Protein AF-A0A091PKL1-F1 (afdb_monomer_lite)

pLDDT: mean 95.41, std 4.35, range [80.56, 98.44]

Organism: Apaloderma vittatum (NCBI:txid57397)

Radius of gyration: 15.91 Å; chains: 1; bounding box: 40×26×43 Å

Secondary structure (DSSP, 8-state):
--SPPGGG--TT-SS---S---SBTTBSS--HHHHHHHHHHHHHHHHHHHHH-----TT-HHHHHHHHHHHTSHHHHTTSPPHHHHHHHHTT-

Structure (mmCIF, N/CA/C/O backbone):
data_AF-A0A091PKL1-F1
#
_entry.id   AF-A0A091PKL1-F1
#
loop_
_atom_site.group_PDB
_atom_site.id
_atom_site.type_symbol
_atom_site.label_atom_id
_atom_site.label_alt_id
_atom_site.label_comp_id
_atom_site.label_asym_id
_atom_site.label_entity_id
_atom_site.label_seq_id
_atom_site.pdbx_PDB_ins_code
_atom_site.Cartn_x
_atom_site.Cartn_y
_atom_site.Cartn_z
_atom_site.occupancy
_atom_site.B_iso_or_equiv
_atom_site.auth_seq_id
_atom_site.auth_comp_id
_atom_site.auth_asym_id
_atom_site.auth_atom_id
_atom_site.pdbx_PDB_model_num
ATOM 1 N N . LEU A 1 1 ? -4.629 -6.039 8.905 1.00 90.25 1 LEU A N 1
ATOM 2 C CA . LEU A 1 1 ? -5.157 -4.705 8.526 1.00 90.25 1 LEU A CA 1
ATOM 3 C C . LEU A 1 1 ? -6.671 -4.584 8.677 1.00 90.25 1 LEU A C 1
ATOM 5 O O . LEU A 1 1 ? -7.145 -3.474 8.848 1.00 90.25 1 LEU A O 1
ATOM 9 N N . ASN A 1 2 ? -7.443 -5.677 8.637 1.00 95.12 2 ASN A N 1
ATOM 10 C CA . ASN A 1 2 ? -8.881 -5.602 8.928 1.00 95.12 2 ASN A CA 1
ATOM 11 C C . ASN A 1 2 ? -9.202 -5.667 10.423 1.00 95.12 2 ASN A C 1
ATOM 13 O O . ASN A 1 2 ? -10.188 -5.079 10.834 1.00 95.12 2 ASN A O 1
ATOM 17 N N . THR A 1 3 ? -8.363 -6.302 11.242 1.00 94.38 3 THR A N 1
ATOM 18 C CA . THR A 1 3 ? -8.524 -6.296 12.702 1.00 94.38 3 THR A CA 1
ATOM 19 C C . THR A 1 3 ? -8.369 -4.874 13.260 1.00 94.38 3 THR A C 1
ATOM 21 O O . THR A 1 3 ? -7.334 -4.258 12.970 1.00 94.38 3 THR A O 1
ATOM 24 N N . PRO A 1 4 ? -9.354 -4.359 14.018 1.00 94.31 4 PRO A N 1
ATOM 25 C CA . PRO A 1 4 ? -9.278 -3.060 14.693 1.00 94.31 4 PRO A CA 1
ATOM 26 C C . PRO A 1 4 ? -8.100 -2.974 15.662 1.00 94.31 4 PRO A C 1
ATOM 28 O O . PRO A 1 4 ? -7.684 -3.988 16.228 1.00 94.31 4 PRO A O 1
ATOM 31 N N . LEU A 1 5 ? -7.551 -1.773 15.828 1.00 93.12 5 LEU A N 1
ATOM 32 C CA . LEU A 1 5 ? -6.620 -1.475 16.914 1.00 93.12 5 LEU A CA 1
ATOM 33 C C . LEU A 1 5 ? -7.382 -1.270 18.236 1.00 93.12 5 LEU A C 1
ATOM 35 O O . LEU A 1 5 ? -8.569 -0.944 18.195 1.00 93.12 5 LEU A O 1
ATOM 39 N N . PRO A 1 6 ? -6.733 -1.435 19.405 1.00 91.25 6 PRO A N 1
ATOM 40 C CA . PRO A 1 6 ? -7.371 -1.192 20.699 1.00 91.25 6 PRO A CA 1
ATOM 41 C C . PRO A 1 6 ? -7.983 0.207 20.825 1.00 91.25 6 PRO A C 1
ATOM 43 O O . PRO A 1 6 ? -9.039 0.352 21.425 1.00 91.25 6 PRO A O 1
ATOM 46 N N . GLU A 1 7 ? -7.359 1.220 20.222 1.00 89.25 7 GLU A N 1
ATOM 47 C CA . GLU A 1 7 ? -7.833 2.608 20.241 1.00 89.25 7 GLU A CA 1
ATOM 48 C C . GLU A 1 7 ? -9.105 2.810 19.404 1.00 89.25 7 GLU A C 1
ATOM 50 O O . GLU A 1 7 ? -9.827 3.782 19.603 1.00 89.25 7 GLU A O 1
ATOM 55 N N . GLU A 1 8 ? -9.386 1.900 18.465 1.00 88.62 8 GLU A N 1
ATOM 56 C CA . GLU A 1 8 ? -10.618 1.905 17.674 1.00 88.62 8 GLU A CA 1
ATOM 57 C C . GLU A 1 8 ? -11.783 1.231 18.417 1.00 88.62 8 GLU A C 1
ATOM 59 O O . GLU A 1 8 ? -12.897 1.277 17.911 1.00 88.62 8 GLU A O 1
ATOM 64 N N . ILE A 1 9 ? -11.561 0.584 19.567 1.00 90.88 9 ILE A N 1
ATOM 65 C CA . ILE A 1 9 ? -12.585 -0.187 20.285 1.00 90.88 9 ILE A CA 1
ATOM 66 C C . ILE A 1 9 ? -13.019 0.582 21.536 1.00 90.88 9 ILE A C 1
ATOM 68 O O . ILE A 1 9 ? -12.239 0.765 22.468 1.00 90.88 9 ILE A O 1
ATOM 72 N N . ASP A 1 10 ? -14.288 0.978 21.575 1.00 87.06 10 ASP A N 1
ATOM 73 C CA . ASP A 1 10 ? -14.921 1.573 22.753 1.00 87.06 10 ASP A CA 1
ATOM 74 C C . ASP A 1 10 ? -15.705 0.496 23.521 1.00 87.06 10 ASP A C 1
ATOM 76 O O . ASP A 1 10 ? -16.642 -0.094 22.984 1.00 87.06 10 ASP A O 1
ATOM 80 N N . GLN A 1 11 ? -15.309 0.228 24.772 1.00 82.50 11 GLN A N 1
ATOM 81 C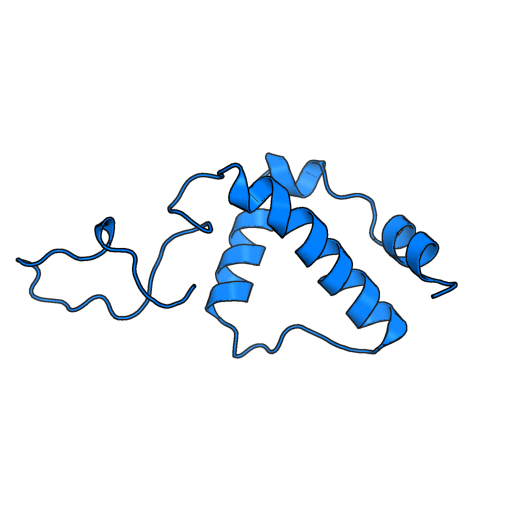 CA . GLN A 1 11 ? -15.941 -0.788 25.628 1.00 82.50 11 GLN A CA 1
ATOM 82 C C . GLN A 1 11 ? -17.377 -0.430 26.029 1.00 82.50 11 GLN A C 1
ATOM 84 O O . GLN A 1 11 ? -18.143 -1.329 26.372 1.00 82.50 11 GLN A O 1
ATOM 89 N N . ASP A 1 12 ? -17.737 0.854 25.970 1.00 85.94 12 ASP A N 1
ATOM 90 C CA . ASP A 1 12 ? -19.066 1.347 26.329 1.00 85.94 12 ASP A CA 1
ATOM 91 C C . ASP A 1 12 ? -19.971 1.542 25.092 1.00 85.94 12 ASP A C 1
ATOM 93 O O . ASP A 1 12 ? -21.148 1.897 25.222 1.00 85.94 12 ASP A O 1
ATOM 97 N N . SER A 1 13 ? -19.452 1.289 23.882 1.00 85.62 13 SER A N 1
ATOM 98 C CA . SER A 1 13 ? -20.212 1.369 22.631 1.00 85.62 13 SER A CA 1
ATOM 99 C C . SER A 1 13 ? -21.198 0.207 22.492 1.00 85.62 13 SER A C 1
ATOM 101 O O . SER A 1 13 ? -20.893 -0.949 22.773 1.00 85.62 13 SER A O 1
ATOM 103 N N . VAL A 1 14 ? -22.394 0.510 21.980 1.00 80.56 14 VAL A N 1
ATOM 104 C CA . VAL A 1 14 ? -23.406 -0.499 21.618 1.00 80.56 14 VAL A CA 1
ATOM 105 C C . VAL A 1 14 ? -23.065 -1.255 20.328 1.00 80.56 14 VAL A C 1
ATOM 107 O O . VAL A 1 14 ? -23.663 -2.294 20.054 1.00 80.56 14 VAL A O 1
ATOM 110 N N . GLU A 1 15 ? -22.135 -0.732 19.525 1.00 81.69 15 GLU A N 1
ATOM 111 C CA . GLU A 1 15 ? -21.682 -1.339 18.274 1.00 81.69 15 GLU A CA 1
ATOM 112 C C . GLU A 1 15 ? -20.283 -1.941 18.426 1.00 81.69 15 GLU A C 1
ATOM 114 O O . GLU A 1 15 ? -19.320 -1.225 18.716 1.00 81.69 15 GLU A O 1
ATOM 119 N N . ASP A 1 16 ? -20.168 -3.241 18.137 1.00 82.62 16 ASP A N 1
ATOM 120 C CA . ASP A 1 16 ? -18.886 -3.930 18.002 1.00 82.62 16 ASP A CA 1
ATOM 121 C C . ASP A 1 16 ? -18.210 -3.551 16.678 1.00 82.62 16 ASP A C 1
ATOM 123 O O . ASP A 1 16 ? -18.663 -3.898 15.579 1.00 82.62 16 ASP A O 1
ATOM 127 N N . ILE A 1 17 ? -17.065 -2.879 16.771 1.00 85.56 17 ILE A N 1
ATOM 128 C CA . ILE A 1 17 ? -16.216 -2.612 15.611 1.00 85.56 17 ILE A CA 1
ATOM 129 C C . ILE A 1 17 ? -15.484 -3.908 15.258 1.00 85.56 17 ILE A C 1
ATOM 131 O O . ILE A 1 17 ? -14.592 -4.360 15.965 1.00 85.56 17 ILE A O 1
ATOM 135 N N . THR A 1 18 ? -15.872 -4.521 14.139 1.00 89.00 18 THR A N 1
ATOM 136 C CA . THR A 1 18 ? -15.291 -5.788 13.651 1.00 89.00 18 THR A CA 1
ATOM 137 C C . THR A 1 18 ? -14.268 -5.587 12.535 1.00 89.00 18 THR A C 1
ATOM 139 O O . THR A 1 18 ? -13.442 -6.465 12.276 1.00 89.00 18 THR A O 1
ATOM 142 N N . VAL A 1 19 ? -14.297 -4.421 11.882 1.00 93.81 19 VAL A N 1
ATOM 143 C CA . VAL A 1 19 ? -13.387 -4.048 10.798 1.00 93.81 19 VAL A CA 1
ATOM 144 C C . VAL A 1 19 ? -12.793 -2.673 11.081 1.00 93.81 19 VAL A C 1
ATOM 146 O O . VAL A 1 19 ? -13.513 -1.688 11.219 1.00 93.81 19 VAL A O 1
ATOM 149 N N . SER A 1 20 ? -11.465 -2.623 11.129 1.00 95.94 20 SER A N 1
ATOM 150 C CA . SER A 1 20 ? -10.674 -1.405 11.285 1.00 95.94 20 SER A CA 1
ATOM 151 C C . SER A 1 20 ? -10.963 -0.406 10.170 1.00 95.94 20 SER A C 1
ATOM 153 O O . SER A 1 20 ? -11.066 -0.780 8.996 1.00 95.94 20 SER A O 1
ATOM 155 N N . LYS A 1 21 ? -11.025 0.872 10.534 1.00 95.00 21 LYS A N 1
ATOM 156 C CA . LYS A 1 21 ? -11.167 1.998 9.604 1.00 95.00 21 LYS A CA 1
ATOM 157 C C . LYS A 1 21 ? -9.876 2.802 9.467 1.00 95.00 21 LYS A C 1
ATOM 159 O O . LYS A 1 21 ? -9.827 3.669 8.596 1.00 95.00 21 LYS A O 1
ATOM 164 N N . ARG A 1 22 ? -8.839 2.475 10.250 1.00 97.12 22 ARG A N 1
ATOM 165 C CA . ARG A 1 22 ? -7.541 3.155 10.195 1.00 97.12 22 ARG A CA 1
ATOM 166 C C . ARG A 1 22 ? -6.982 3.258 8.780 1.00 97.12 22 ARG A C 1
ATOM 168 O O . ARG A 1 22 ? -7.129 2.328 7.964 1.00 97.12 22 ARG A O 1
ATOM 175 N N . LYS A 1 23 ? -6.314 4.380 8.512 1.00 97.81 23 LYS A N 1
ATOM 176 C CA . LYS A 1 23 ? -5.752 4.671 7.189 1.00 97.81 23 LYS A CA 1
ATOM 177 C C . LYS A 1 23 ? -4.445 3.939 6.903 1.00 97.81 23 LYS A C 1
ATOM 179 O O . LYS A 1 23 ? -4.284 3.428 5.794 1.00 97.81 23 LYS A O 1
ATOM 184 N N . PHE A 1 24 ? -3.558 3.875 7.891 1.00 98.19 24 PHE A N 1
ATOM 185 C CA . PHE A 1 24 ? -2.185 3.379 7.790 1.00 98.19 24 PHE A CA 1
ATOM 186 C C . PHE A 1 24 ? -1.915 2.231 8.773 1.00 98.19 24 PHE A C 1
ATOM 188 O O . PHE A 1 24 ? -2.842 1.704 9.391 1.00 98.19 24 PHE A O 1
ATOM 195 N N . LEU A 1 25 ? -0.666 1.765 8.884 1.00 97.44 25 LEU A N 1
ATOM 196 C CA . LEU A 1 25 ? -0.367 0.567 9.677 1.00 97.44 25 LEU A CA 1
ATOM 197 C C . LEU A 1 25 ? -0.765 0.712 11.149 1.00 97.44 25 LEU A C 1
ATOM 199 O O . LEU A 1 25 ? -1.395 -0.208 11.685 1.00 97.44 25 LEU A O 1
ATOM 203 N N . ASP A 1 26 ? -0.447 1.864 11.739 1.00 96.06 26 ASP A N 1
ATOM 204 C CA . ASP A 1 26 ? -0.528 2.132 13.182 1.00 96.06 26 ASP A CA 1
ATOM 205 C C . ASP A 1 26 ? -1.556 3.219 13.548 1.00 96.06 26 ASP A C 1
ATOM 207 O O . ASP A 1 26 ? -1.526 3.795 14.628 1.00 96.06 26 ASP A O 1
ATOM 211 N N . GLY A 1 27 ? -2.467 3.546 12.627 1.00 96.31 27 GLY A N 1
ATOM 212 C CA . GLY A 1 27 ? -3.500 4.557 12.851 1.00 96.31 27 GLY A CA 1
ATOM 213 C C . GLY A 1 27 ? -3.773 5.397 11.611 1.00 96.31 27 GLY A C 1
ATOM 214 O O . GLY A 1 27 ? -3.642 4.925 10.483 1.00 96.31 27 GLY A O 1
ATOM 215 N N . ASP A 1 28 ? -4.161 6.653 11.821 1.00 96.94 28 ASP A N 1
ATOM 216 C CA . ASP A 1 28 ? -4.572 7.563 10.742 1.00 96.94 28 ASP A CA 1
ATOM 217 C C . ASP A 1 28 ? -3.461 8.464 10.198 1.00 96.94 28 ASP A C 1
ATOM 219 O O . ASP A 1 28 ? -3.693 9.222 9.256 1.00 96.94 28 ASP A O 1
ATOM 223 N N . HIS A 1 29 ? -2.255 8.357 10.755 1.00 96.56 29 HIS A N 1
ATOM 224 C CA . HIS A 1 29 ? -1.082 9.127 10.348 1.00 96.56 29 HIS A CA 1
ATOM 225 C C . HIS A 1 29 ? 0.031 8.185 9.886 1.00 96.56 29 HIS A C 1
ATOM 227 O O . HIS A 1 29 ? 0.156 7.073 10.400 1.00 96.56 29 HIS A O 1
ATOM 233 N N . LEU A 1 30 ? 0.835 8.633 8.919 1.00 97.31 30 LEU A N 1
ATOM 234 C CA . LEU A 1 30 ? 2.008 7.889 8.469 1.00 97.31 30 LEU A CA 1
ATOM 235 C C . LEU A 1 30 ? 3.035 7.764 9.598 1.00 97.31 30 LEU A C 1
ATOM 237 O O . LEU A 1 30 ? 3.320 8.718 10.323 1.00 97.31 30 LEU A O 1
ATOM 241 N N . THR A 1 31 ? 3.635 6.584 9.693 1.00 97.38 31 THR A N 1
ATOM 242 C CA . THR A 1 31 ? 4.695 6.252 10.644 1.00 97.38 31 THR A CA 1
ATOM 243 C C . THR A 1 31 ? 5.936 5.722 9.924 1.00 97.38 31 THR A C 1
ATOM 245 O O . THR A 1 31 ? 5.930 5.445 8.723 1.00 97.38 31 THR A O 1
ATOM 248 N N . LEU A 1 32 ? 7.023 5.506 10.670 1.00 97.94 32 LEU A N 1
ATOM 249 C CA . LEU A 1 32 ? 8.240 4.886 10.130 1.00 97.94 32 LEU A CA 1
ATOM 250 C C . LEU A 1 32 ? 7.994 3.483 9.553 1.00 97.94 32 LEU A C 1
ATOM 252 O O . LEU A 1 32 ? 8.699 3.070 8.629 1.00 97.94 32 LEU A O 1
ATOM 256 N N . ALA A 1 33 ? 7.005 2.751 10.075 1.00 97.88 33 ALA A N 1
ATOM 257 C CA . ALA A 1 33 ? 6.635 1.447 9.539 1.00 97.88 33 ALA A CA 1
ATOM 258 C C . ALA A 1 33 ? 6.071 1.575 8.115 1.00 97.88 33 ALA A C 1
ATOM 260 O O . ALA A 1 33 ? 6.421 0.779 7.240 1.00 97.88 33 ALA A O 1
ATOM 261 N N . ASP A 1 34 ? 5.271 2.613 7.862 1.00 98.38 34 ASP A N 1
ATOM 262 C CA . ASP A 1 34 ? 4.702 2.894 6.544 1.00 98.38 34 ASP A CA 1
ATOM 263 C C . ASP A 1 34 ? 5.791 3.282 5.544 1.00 98.38 34 ASP A C 1
ATOM 265 O O . ASP A 1 34 ? 5.856 2.716 4.454 1.00 98.38 34 ASP A O 1
ATOM 269 N N . CYS A 1 35 ? 6.719 4.154 5.949 1.00 97.44 35 CYS A N 1
ATOM 270 C CA . CYS A 1 35 ? 7.862 4.551 5.122 1.00 97.44 35 CYS A CA 1
ATOM 271 C C . CYS A 1 35 ? 8.746 3.360 4.710 1.00 97.44 35 CYS A C 1
ATOM 273 O O . CYS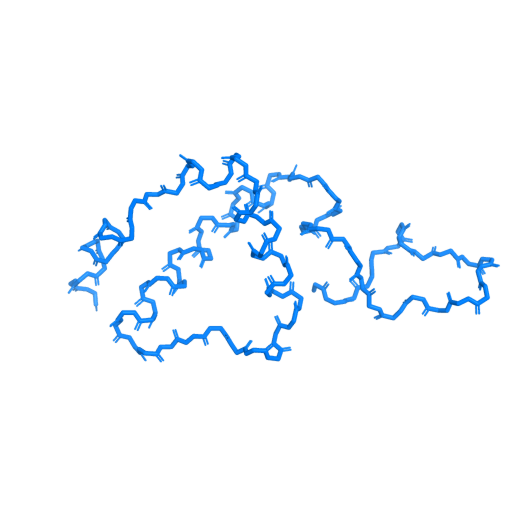 A 1 35 ? 9.403 3.402 3.673 1.00 97.44 35 CYS A O 1
ATOM 275 N N . ASN A 1 36 ? 8.779 2.292 5.511 1.00 97.88 36 ASN A N 1
ATOM 276 C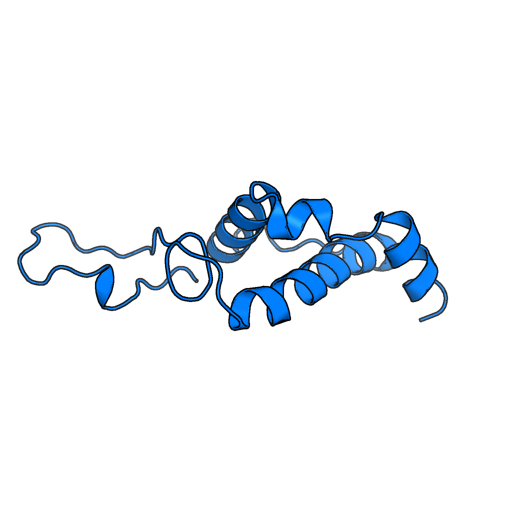 CA . ASN A 1 36 ? 9.512 1.070 5.187 1.00 97.88 36 ASN A CA 1
ATOM 277 C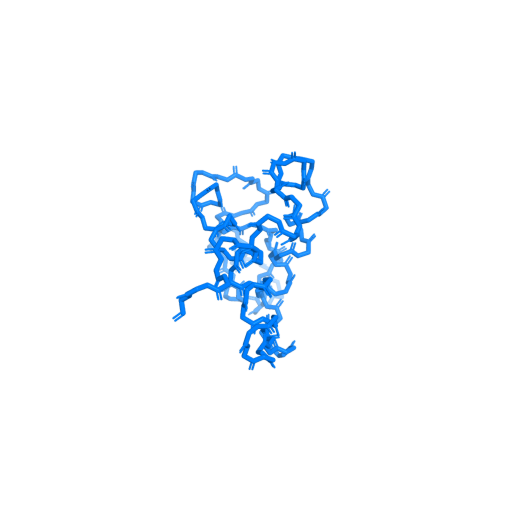 C . ASN A 1 36 ? 8.717 0.151 4.245 1.00 97.88 36 ASN A C 1
ATOM 279 O O . ASN A 1 36 ? 9.281 -0.417 3.305 1.00 97.88 36 ASN A O 1
ATOM 283 N N . LEU A 1 37 ? 7.419 -0.023 4.512 1.00 98.19 37 LEU A N 1
ATOM 284 C CA . LEU A 1 37 ? 6.589 -1.003 3.817 1.00 98.19 37 LEU A CA 1
ATOM 285 C C . LEU A 1 37 ? 6.072 -0.500 2.466 1.00 98.19 37 LEU A C 1
ATOM 287 O O . LEU A 1 37 ? 6.105 -1.256 1.494 1.00 98.19 37 LEU A O 1
ATOM 291 N N . LEU A 1 38 ? 5.606 0.748 2.387 1.00 98.38 38 LEU A N 1
ATOM 292 C CA . LEU A 1 38 ? 4.940 1.285 1.199 1.00 98.38 38 LEU A CA 1
ATOM 293 C C . LEU A 1 38 ? 5.816 1.245 -0.065 1.00 98.38 38 LEU A C 1
ATOM 295 O O . LEU A 1 38 ? 5.324 0.750 -1.083 1.00 98.38 38 LEU A O 1
ATOM 299 N N . PRO A 1 39 ? 7.110 1.636 -0.038 1.00 98.25 39 PRO A N 1
ATOM 300 C CA . PRO A 1 39 ? 7.958 1.541 -1.228 1.00 98.25 39 PRO A CA 1
ATOM 301 C C . PRO A 1 39 ? 8.126 0.098 -1.721 1.00 98.25 39 PRO A C 1
ATOM 303 O O . PRO A 1 39 ? 8.075 -0.169 -2.920 1.00 98.25 39 PRO A O 1
ATOM 306 N N . LYS A 1 40 ? 8.260 -0.866 -0.799 1.00 98.12 40 LYS A N 1
ATOM 307 C CA . LYS A 1 40 ? 8.377 -2.294 -1.141 1.00 98.12 40 LYS A CA 1
ATOM 308 C C . LYS A 1 40 ? 7.087 -2.822 -1.755 1.00 98.12 40 LYS A C 1
ATOM 310 O O . LYS A 1 40 ? 7.126 -3.553 -2.740 1.00 98.12 40 LYS A O 1
ATOM 315 N N . LEU A 1 41 ? 5.948 -2.444 -1.180 1.00 97.88 41 LEU A N 1
ATOM 316 C CA . LEU A 1 41 ? 4.641 -2.871 -1.661 1.00 97.88 41 LEU A CA 1
ATOM 317 C C . LEU A 1 41 ? 4.331 -2.280 -3.045 1.00 97.88 41 LEU A C 1
ATOM 319 O O . LEU A 1 41 ? 3.782 -2.984 -3.890 1.00 97.88 41 LEU A O 1
ATOM 323 N N . HIS A 1 42 ? 4.746 -1.036 -3.308 1.00 98.19 42 HIS A N 1
ATOM 324 C CA . HIS A 1 42 ? 4.644 -0.426 -4.634 1.00 98.19 42 HIS A CA 1
ATOM 325 C C . HIS A 1 42 ? 5.456 -1.187 -5.680 1.00 98.19 42 HIS A C 1
ATOM 327 O O . HIS A 1 42 ? 4.903 -1.562 -6.711 1.00 98.19 42 HIS A O 1
ATOM 333 N N . ILE A 1 43 ? 6.724 -1.488 -5.381 1.00 97.94 43 ILE A N 1
ATOM 334 C CA . ILE A 1 43 ? 7.592 -2.268 -6.272 1.00 97.94 43 ILE A CA 1
ATOM 335 C C . ILE A 1 43 ? 6.970 -3.635 -6.573 1.00 97.94 43 ILE A C 1
ATOM 337 O O . ILE A 1 43 ? 6.892 -4.021 -7.737 1.00 97.94 43 ILE A O 1
ATOM 341 N N . ILE A 1 44 ? 6.470 -4.342 -5.550 1.00 97.44 44 ILE A N 1
ATOM 342 C CA . ILE A 1 44 ? 5.785 -5.631 -5.729 1.00 97.44 44 ILE A CA 1
ATOM 343 C C . ILE A 1 44 ? 4.572 -5.472 -6.650 1.00 97.44 44 ILE A C 1
ATOM 345 O O . ILE A 1 44 ? 4.427 -6.258 -7.581 1.00 97.44 44 ILE A O 1
ATOM 349 N N . LYS A 1 45 ? 3.724 -4.456 -6.436 1.00 97.88 45 LYS A N 1
ATOM 350 C CA . LYS A 1 45 ? 2.531 -4.213 -7.264 1.00 97.88 45 LYS A CA 1
ATOM 351 C C . LYS A 1 45 ? 2.882 -4.026 -8.744 1.00 97.88 45 LYS A C 1
ATOM 353 O O . LYS A 1 45 ? 2.194 -4.592 -9.588 1.00 97.88 45 LYS A O 1
ATOM 358 N N . ILE A 1 46 ? 3.929 -3.262 -9.060 1.00 98.12 46 ILE A N 1
ATOM 359 C CA . ILE A 1 46 ? 4.319 -2.976 -10.450 1.00 98.12 46 ILE A CA 1
ATOM 360 C C . ILE A 1 46 ? 5.045 -4.171 -11.078 1.00 98.12 46 ILE A C 1
ATOM 362 O O . ILE A 1 46 ? 4.603 -4.712 -12.093 1.00 98.12 46 ILE A O 1
ATOM 366 N N . ALA A 1 47 ? 6.120 -4.647 -10.446 1.00 98.00 47 ALA A N 1
ATOM 367 C CA . ALA A 1 47 ? 6.953 -5.708 -11.005 1.00 98.00 47 ALA A CA 1
ATOM 368 C C . ALA A 1 47 ? 6.203 -7.048 -11.108 1.00 98.00 47 ALA A C 1
ATOM 370 O O . ALA A 1 47 ? 6.316 -7.747 -12.118 1.00 98.00 47 ALA A O 1
ATOM 371 N N . ALA A 1 48 ? 5.400 -7.414 -10.101 1.00 97.75 48 ALA A N 1
ATOM 372 C CA . ALA A 1 48 ? 4.658 -8.673 -10.137 1.00 97.75 48 ALA A CA 1
ATOM 373 C C . ALA A 1 48 ? 3.567 -8.662 -11.216 1.00 97.75 48 ALA A C 1
ATOM 375 O O . ALA A 1 48 ? 3.394 -9.669 -11.910 1.00 97.75 48 ALA A O 1
ATOM 376 N N . LYS A 1 49 ? 2.898 -7.519 -11.430 1.00 97.81 49 LYS A N 1
ATOM 377 C CA . LYS A 1 49 ? 1.946 -7.374 -12.533 1.00 97.81 49 LYS A CA 1
ATOM 378 C C . LYS A 1 49 ? 2.648 -7.511 -13.880 1.00 97.81 49 LYS A C 1
ATOM 380 O O . LYS A 1 49 ? 2.208 -8.295 -14.717 1.00 97.81 49 LYS A O 1
ATOM 385 N N . LYS A 1 50 ? 3.764 -6.806 -14.079 1.00 97.88 50 LYS A N 1
ATOM 386 C CA . LYS A 1 50 ? 4.482 -6.793 -15.360 1.00 97.88 50 LYS A CA 1
ATOM 387 C C . LYS A 1 50 ? 5.055 -8.158 -15.751 1.00 97.88 50 LYS A C 1
ATOM 389 O O . LYS A 1 50 ? 4.917 -8.564 -16.902 1.00 97.88 50 LYS A O 1
ATOM 394 N N . TYR A 1 51 ? 5.696 -8.862 -14.818 1.00 97.75 51 TYR A N 1
ATOM 395 C CA . TYR A 1 51 ? 6.489 -10.058 -15.141 1.00 97.75 51 TYR A CA 1
ATOM 396 C C . TYR A 1 51 ? 5.810 -11.387 -14.811 1.00 97.75 51 TYR A C 1
ATOM 398 O O . TYR A 1 51 ? 6.263 -12.437 -15.274 1.00 97.75 51 TYR A O 1
ATOM 406 N N . ARG A 1 52 ? 4.749 -11.374 -13.997 1.00 97.12 52 ARG A N 1
ATOM 407 C CA . ARG A 1 52 ? 4.054 -12.590 -13.543 1.00 97.12 52 ARG A CA 1
ATOM 408 C C . ARG A 1 52 ? 2.535 -12.524 -13.700 1.00 97.12 52 ARG A C 1
ATOM 410 O O . ARG A 1 52 ? 1.875 -13.470 -13.287 1.00 97.12 52 ARG A O 1
ATOM 417 N N . ASP A 1 53 ? 2.001 -11.438 -14.267 1.00 97.38 53 ASP A N 1
ATOM 418 C CA . ASP A 1 53 ? 0.561 -11.140 -14.333 1.00 97.38 53 ASP A CA 1
ATOM 419 C C . ASP A 1 53 ? -0.150 -11.324 -12.980 1.00 97.38 53 ASP A C 1
ATOM 421 O O . ASP A 1 53 ? -1.304 -11.733 -12.887 1.00 97.38 53 ASP A O 1
ATOM 425 N N . PHE A 1 54 ? 0.581 -11.053 -11.897 1.00 97.94 54 PHE A N 1
ATOM 426 C CA . PHE A 1 54 ? 0.070 -11.183 -10.545 1.00 97.94 54 PHE A CA 1
ATOM 427 C C . PHE A 1 54 ? -0.444 -9.834 -10.054 1.00 97.94 54 PHE A C 1
ATOM 429 O O . PHE A 1 54 ? 0.267 -8.830 -10.098 1.00 97.94 54 PHE A O 1
ATOM 436 N N . GLU A 1 55 ? -1.655 -9.836 -9.510 1.00 97.62 55 GLU A N 1
ATOM 437 C CA . GLU A 1 55 ? -2.252 -8.699 -8.818 1.00 97.62 55 GLU A CA 1
ATOM 438 C C . GLU A 1 55 ? -2.581 -9.081 -7.379 1.00 97.62 55 GLU A C 1
ATOM 440 O O . GLU A 1 55 ? -2.871 -10.239 -7.076 1.00 97.62 55 GLU A O 1
ATOM 445 N N . ILE A 1 56 ? -2.566 -8.090 -6.485 1.00 97.12 56 ILE A N 1
ATOM 446 C CA . ILE A 1 56 ? -3.055 -8.275 -5.118 1.00 97.12 56 ILE A CA 1
ATOM 447 C C . ILE A 1 56 ? -4.545 -8.645 -5.207 1.00 97.12 56 ILE A C 1
ATOM 449 O O . ILE A 1 56 ? -5.319 -7.855 -5.756 1.00 97.12 56 ILE A O 1
ATOM 453 N N . PRO A 1 57 ? -4.969 -9.803 -4.670 1.00 97.88 57 PRO A N 1
ATOM 454 C CA . PRO A 1 57 ? -6.360 -10.234 -4.745 1.00 97.88 57 PRO A CA 1
ATOM 455 C C . PRO A 1 57 ? -7.339 -9.172 -4.223 1.00 97.88 57 PRO A C 1
ATOM 457 O O . PRO A 1 57 ? -7.082 -8.498 -3.222 1.00 97.88 57 PRO A O 1
ATOM 460 N N . ALA A 1 58 ? -8.469 -8.996 -4.911 1.00 96.69 58 ALA A N 1
ATOM 461 C CA . ALA A 1 58 ? -9.452 -7.953 -4.594 1.00 96.69 58 ALA A CA 1
ATOM 462 C C . ALA A 1 58 ? -10.125 -8.140 -3.219 1.00 96.69 58 ALA A C 1
ATOM 464 O O . ALA A 1 58 ? -10.579 -7.176 -2.603 1.00 96.69 58 ALA A O 1
ATOM 465 N N . ASP A 1 59 ? -10.161 -9.373 -2.714 1.00 97.00 59 ASP A N 1
ATOM 466 C CA . ASP A 1 59 ? -10.682 -9.732 -1.394 1.00 97.00 59 ASP A CA 1
ATOM 467 C C . ASP A 1 59 ? -9.740 -9.341 -0.238 1.00 97.00 59 ASP A C 1
ATOM 469 O O . ASP A 1 59 ? -10.174 -9.277 0.915 1.00 97.00 59 ASP A O 1
ATOM 473 N N . MET A 1 60 ? -8.484 -8.966 -0.522 1.00 97.56 60 MET A N 1
ATOM 474 C CA . MET A 1 60 ? -7.560 -8.366 0.450 1.00 97.56 60 MET A CA 1
ATOM 475 C C . MET A 1 60 ? -7.906 -6.893 0.737 1.00 97.56 60 MET A C 1
ATOM 477 O O . MET A 1 60 ? -7.078 -5.986 0.622 1.00 97.56 60 MET A O 1
ATOM 481 N N . THR A 1 61 ? -9.146 -6.647 1.156 1.00 97.31 61 THR A N 1
ATOM 482 C CA . THR A 1 61 ? -9.752 -5.316 1.327 1.00 97.31 61 THR A CA 1
ATOM 483 C C . THR A 1 61 ? -8.960 -4.378 2.239 1.00 97.31 61 THR A C 1
ATOM 485 O O . THR A 1 61 ? -8.873 -3.184 1.965 1.00 97.31 61 THR A O 1
ATOM 488 N N . GLY A 1 62 ? -8.327 -4.898 3.294 1.00 97.81 62 GLY A N 1
ATOM 489 C CA . GLY A 1 62 ? -7.492 -4.098 4.193 1.00 97.81 62 GLY A CA 1
ATOM 490 C C . GLY A 1 62 ? -6.196 -3.604 3.546 1.00 97.81 62 GLY A C 1
ATOM 491 O O . GLY A 1 62 ? -5.752 -2.500 3.847 1.00 97.81 62 GLY A O 1
ATOM 492 N N . VAL A 1 63 ? -5.607 -4.394 2.640 1.00 97.81 63 VAL A N 1
ATOM 493 C CA . VAL A 1 63 ? -4.411 -3.998 1.875 1.00 97.81 63 VAL A CA 1
ATOM 494 C C . VAL A 1 63 ? -4.788 -2.957 0.827 1.00 97.81 63 VAL A C 1
ATOM 496 O O . VAL A 1 63 ? -4.105 -1.946 0.704 1.00 97.81 63 VAL A O 1
ATOM 499 N N . TRP A 1 64 ? -5.908 -3.155 0.128 1.00 98.12 64 TRP A N 1
ATOM 500 C CA . TRP A 1 64 ? -6.422 -2.167 -0.820 1.00 98.12 64 TRP A CA 1
ATOM 501 C C . TRP A 1 64 ? -6.781 -0.845 -0.144 1.00 98.12 64 TRP A C 1
ATOM 503 O O . TRP A 1 64 ? -6.396 0.207 -0.643 1.00 98.12 64 TRP A O 1
ATOM 513 N N . ARG A 1 65 ? -7.434 -0.877 1.028 1.00 98.12 65 ARG A N 1
ATOM 514 C CA . ARG A 1 65 ? -7.688 0.335 1.824 1.00 98.12 65 ARG A CA 1
ATOM 515 C C . ARG A 1 65 ? -6.383 1.062 2.151 1.00 98.12 65 ARG A C 1
ATOM 517 O O . ARG A 1 65 ? -6.294 2.266 1.936 1.00 98.12 65 ARG A O 1
ATOM 524 N N . TYR A 1 66 ? -5.376 0.329 2.619 1.00 98.44 66 TYR A N 1
ATOM 525 C CA . TYR A 1 66 ? -4.065 0.882 2.951 1.00 98.44 66 TYR A CA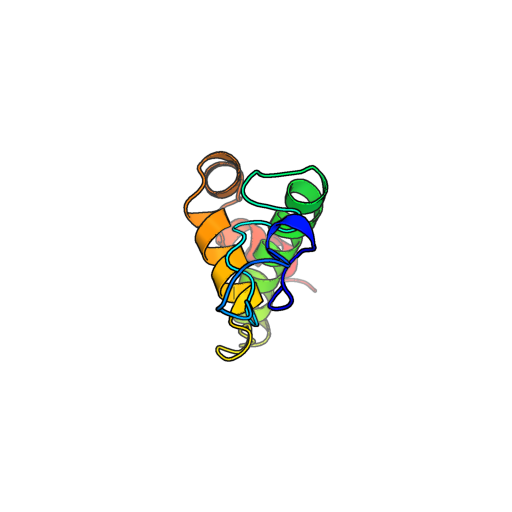 1
ATOM 526 C C . TYR A 1 66 ? -3.368 1.529 1.744 1.00 98.44 66 TYR A C 1
ATOM 528 O O . TYR A 1 66 ? -2.966 2.688 1.815 1.00 98.44 66 TYR A O 1
ATOM 536 N N . LEU A 1 67 ? -3.289 0.818 0.615 1.00 98.19 67 LEU A N 1
ATOM 537 C CA . LEU A 1 67 ? -2.686 1.328 -0.619 1.00 98.19 67 LEU A CA 1
ATOM 538 C C . LEU A 1 67 ? -3.422 2.555 -1.158 1.00 98.19 67 LEU A C 1
ATOM 540 O O . LEU A 1 67 ? -2.778 3.522 -1.549 1.00 98.19 67 LEU A O 1
ATOM 544 N N . ASN A 1 68 ? -4.755 2.544 -1.149 1.00 98.12 68 ASN A N 1
ATOM 545 C CA . ASN A 1 68 ? -5.549 3.670 -1.636 1.00 98.12 68 ASN A CA 1
ATOM 546 C C . ASN A 1 68 ? -5.323 4.930 -0.789 1.00 98.12 68 ASN A C 1
ATOM 548 O O . ASN A 1 68 ? -5.167 6.013 -1.346 1.00 98.12 68 ASN A O 1
ATOM 552 N N . ASN A 1 69 ? -5.248 4.791 0.540 1.00 98.38 69 ASN A N 1
ATOM 553 C CA . ASN A 1 69 ? -4.912 5.912 1.421 1.00 98.38 69 ASN A 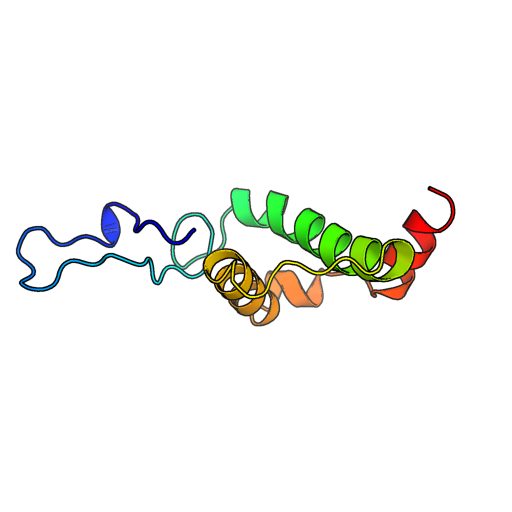CA 1
ATOM 554 C C . ASN A 1 69 ? -3.485 6.419 1.181 1.00 98.38 69 ASN A C 1
ATOM 556 O O . ASN A 1 69 ? -3.268 7.627 1.173 1.00 98.38 69 ASN A O 1
ATOM 560 N N . ALA A 1 70 ? -2.525 5.519 0.955 1.00 98.00 70 ALA A N 1
ATOM 561 C CA . ALA A 1 70 ? -1.149 5.900 0.656 1.00 98.00 70 ALA A CA 1
ATOM 562 C C . ALA A 1 70 ? -1.034 6.654 -0.677 1.00 98.00 70 ALA A C 1
ATOM 564 O O . ALA A 1 70 ? -0.415 7.710 -0.723 1.00 98.00 70 ALA A O 1
ATOM 565 N N . TYR A 1 71 ? -1.664 6.167 -1.752 1.00 97.81 71 TYR A N 1
ATOM 566 C CA . TYR A 1 71 ? -1.632 6.829 -3.063 1.00 97.81 71 TYR A CA 1
ATOM 567 C C . TYR A 1 71 ? -2.346 8.186 -3.087 1.00 97.81 71 TYR A C 1
ATOM 569 O O . TYR A 1 71 ? -2.021 9.018 -3.928 1.00 97.81 71 TYR A O 1
ATOM 577 N N . ALA A 1 72 ? -3.287 8.426 -2.171 1.00 97.75 72 ALA A N 1
ATOM 578 C CA . ALA A 1 72 ? -3.923 9.730 -1.989 1.00 97.75 72 ALA A CA 1
ATOM 579 C C . ALA A 1 72 ? -3.074 10.723 -1.164 1.00 97.75 72 ALA A C 1
ATOM 581 O O . ALA A 1 72 ? -3.490 11.864 -0.979 1.00 97.75 72 ALA A O 1
ATOM 582 N N . CYS A 1 73 ? -1.924 10.289 -0.637 1.00 96.06 73 CYS A N 1
ATOM 583 C CA . CYS A 1 73 ? -1.023 11.079 0.196 1.00 96.06 73 CYS A CA 1
ATOM 584 C C . CYS A 1 73 ? 0.162 11.574 -0.644 1.00 96.06 73 CYS A C 1
ATOM 586 O O . CYS A 1 73 ? 0.825 10.781 -1.326 1.00 96.06 73 CYS A O 1
ATOM 588 N N . ASP A 1 74 ? 0.463 12.868 -0.581 1.00 97.19 74 ASP A N 1
ATOM 589 C CA . ASP A 1 74 ? 1.536 13.482 -1.371 1.00 97.19 74 ASP A CA 1
ATOM 590 C C . ASP A 1 74 ? 2.918 12.937 -0.980 1.00 97.19 74 ASP A C 1
ATOM 592 O O . ASP A 1 74 ? 3.766 12.718 -1.842 1.00 97.19 74 ASP A O 1
ATOM 596 N N . GLU A 1 75 ? 3.133 12.659 0.307 1.00 95.69 75 GLU A N 1
ATOM 597 C CA . GLU A 1 75 ? 4.382 12.145 0.875 1.00 95.69 75 GLU A CA 1
ATOM 598 C C . GLU A 1 75 ? 4.800 10.804 0.263 1.00 95.69 75 GLU A C 1
ATOM 600 O O . GLU A 1 75 ? 5.992 10.522 0.127 1.00 95.69 75 GLU A O 1
ATOM 605 N N . PHE A 1 76 ? 3.827 9.978 -0.125 1.00 97.19 76 PHE A N 1
ATOM 606 C CA . PHE A 1 76 ? 4.088 8.707 -0.786 1.00 97.19 76 PHE A CA 1
ATOM 607 C C . PHE A 1 76 ? 4.025 8.828 -2.310 1.00 97.19 76 PHE A C 1
ATOM 609 O O . PHE A 1 76 ? 4.947 8.394 -2.997 1.00 97.19 76 PHE A O 1
ATOM 616 N N . SER A 1 77 ? 2.969 9.432 -2.859 1.00 96.12 77 SER A N 1
ATOM 617 C CA . SER A 1 77 ? 2.769 9.488 -4.313 1.00 96.12 77 SER A CA 1
ATOM 618 C C . SER A 1 77 ? 3.876 10.259 -5.041 1.00 96.12 77 SER A C 1
ATOM 620 O O . SER A 1 77 ? 4.353 9.793 -6.073 1.00 96.12 77 SER A O 1
ATOM 622 N N . HIS A 1 78 ? 4.365 11.371 -4.481 1.00 96.69 78 HIS A N 1
ATOM 623 C CA . HIS A 1 78 ? 5.449 12.155 -5.087 1.00 96.69 78 HIS A CA 1
ATOM 624 C C . HIS A 1 78 ? 6.849 11.568 -4.869 1.00 96.69 78 HIS A C 1
ATOM 626 O O . HIS A 1 78 ? 7.810 12.054 -5.464 1.00 96.69 78 HIS A O 1
ATOM 632 N N . THR A 1 79 ? 6.993 10.555 -4.011 1.00 96.62 79 THR A N 1
ATOM 633 C CA . THR A 1 79 ? 8.280 9.881 -3.765 1.00 96.62 79 THR A CA 1
ATOM 634 C C . THR A 1 79 ? 8.403 8.550 -4.501 1.00 96.62 79 THR A C 1
ATOM 636 O O . THR A 1 79 ? 9.489 7.969 -4.540 1.00 96.62 79 THR A O 1
ATOM 639 N N . CYS A 1 80 ? 7.317 8.076 -5.117 1.00 96.00 80 CYS A N 1
ATOM 640 C CA . CYS A 1 80 ? 7.346 6.902 -5.974 1.00 96.00 80 CYS A CA 1
ATOM 641 C C . CYS A 1 80 ? 8.128 7.202 -7.267 1.00 96.00 80 CYS A C 1
ATOM 643 O O . CYS A 1 80 ? 7.898 8.240 -7.894 1.00 96.00 80 CYS A O 1
ATOM 645 N N . PRO A 1 81 ? 9.048 6.317 -7.691 1.00 96.62 81 PRO A N 1
ATOM 646 C CA . PRO A 1 81 ? 9.634 6.412 -9.022 1.00 96.62 81 PRO A CA 1
ATOM 647 C C . PRO A 1 81 ? 8.565 6.142 -10.089 1.00 96.62 81 PRO A C 1
ATOM 649 O O . PRO A 1 81 ? 7.507 5.587 -9.796 1.00 96.62 81 PRO A O 1
ATOM 652 N N . ALA A 1 82 ? 8.859 6.506 -11.336 1.00 97.38 82 ALA A N 1
ATOM 653 C CA . ALA A 1 82 ? 8.018 6.117 -12.460 1.00 97.38 82 ALA A CA 1
ATOM 654 C C . ALA A 1 82 ? 7.955 4.583 -12.579 1.00 97.38 82 ALA A C 1
ATOM 656 O O . ALA A 1 82 ? 8.948 3.895 -12.310 1.00 97.38 82 ALA A O 1
ATOM 657 N N . ASP A 1 83 ? 6.808 4.049 -13.003 1.00 98.00 83 ASP A N 1
ATOM 658 C CA . ASP A 1 83 ? 6.604 2.603 -13.122 1.00 98.00 83 ASP A CA 1
ATOM 659 C C . ASP A 1 83 ? 7.664 1.970 -14.047 1.00 98.00 83 ASP A C 1
ATOM 661 O O . ASP A 1 83 ? 8.188 0.898 -13.739 1.00 98.00 83 ASP A O 1
ATOM 665 N N . GLU A 1 84 ? 8.069 2.662 -15.120 1.00 97.88 84 GLU A N 1
ATOM 666 C CA . GLU A 1 84 ? 9.083 2.189 -16.070 1.00 97.88 84 GLU A CA 1
ATOM 667 C C . GLU A 1 84 ? 10.461 1.969 -15.429 1.00 97.88 84 GLU A C 1
ATOM 669 O O . GLU A 1 84 ? 11.179 1.049 -15.824 1.00 97.88 84 GLU A O 1
ATOM 674 N N . GLU A 1 85 ? 10.834 2.764 -14.422 1.00 98.19 85 GLU A N 1
ATOM 675 C CA . GLU A 1 85 ? 12.105 2.601 -13.701 1.00 98.19 85 GLU A CA 1
ATOM 676 C C . GLU A 1 85 ? 12.099 1.318 -12.862 1.00 98.19 85 GLU A C 1
ATOM 678 O O . GLU A 1 85 ? 13.098 0.589 -12.795 1.00 98.19 85 GLU A O 1
ATOM 683 N N . ILE A 1 86 ? 10.953 1.000 -12.250 1.00 98.00 86 ILE A N 1
ATOM 684 C CA . ILE A 1 86 ? 10.770 -0.248 -11.504 1.00 98.00 86 ILE A CA 1
ATOM 685 C C . ILE A 1 86 ? 10.825 -1.426 -12.475 1.00 98.00 86 ILE A C 1
ATOM 687 O O . ILE A 1 86 ? 11.557 -2.384 -12.233 1.00 98.00 86 ILE A O 1
ATOM 691 N N . GLU A 1 87 ? 10.091 -1.359 -13.584 1.00 97.94 87 GLU A N 1
ATOM 692 C CA . GLU A 1 87 ? 10.103 -2.416 -14.594 1.00 97.94 87 GLU A CA 1
ATOM 693 C C . GLU A 1 87 ? 11.523 -2.657 -15.117 1.00 97.94 87 GLU A C 1
ATOM 695 O O . GLU A 1 87 ? 12.034 -3.772 -15.038 1.00 97.94 87 GLU A O 1
ATOM 700 N N . HIS A 1 88 ? 12.214 -1.602 -15.553 1.00 97.44 88 HIS A N 1
ATOM 701 C CA . HIS A 1 88 ? 13.580 -1.698 -16.059 1.00 97.44 88 HIS A CA 1
ATOM 702 C C . HIS A 1 88 ? 14.537 -2.338 -15.041 1.00 97.44 88 HIS A C 1
ATOM 704 O O . HIS A 1 88 ? 15.326 -3.213 -15.399 1.00 97.44 88 HIS A O 1
ATOM 710 N N . THR A 1 89 ? 14.428 -1.967 -13.761 1.00 97.12 89 THR A N 1
ATOM 711 C CA . THR A 1 89 ? 15.253 -2.541 -12.686 1.00 97.12 89 THR A CA 1
ATOM 712 C C . THR A 1 89 ? 15.051 -4.052 -12.538 1.00 97.12 89 THR A C 1
ATOM 714 O O . THR A 1 89 ? 16.011 -4.782 -12.289 1.00 97.12 89 THR A O 1
ATOM 717 N N . TYR A 1 90 ? 13.821 -4.541 -12.717 1.00 96.75 90 TYR A N 1
ATOM 718 C CA . TYR A 1 90 ? 13.477 -5.956 -12.546 1.00 96.75 90 TYR A CA 1
ATOM 719 C C . TYR A 1 90 ? 13.453 -6.761 -13.856 1.00 96.75 90 TYR A C 1
ATOM 721 O O . TYR A 1 90 ? 13.176 -7.956 -13.830 1.00 96.75 90 TYR A O 1
ATOM 729 N N . ALA A 1 91 ? 13.810 -6.160 -14.993 1.00 95.81 91 ALA A N 1
ATOM 730 C CA . ALA A 1 91 ? 13.732 -6.797 -16.310 1.00 95.81 91 ALA A CA 1
ATOM 731 C C . ALA A 1 91 ? 14.661 -8.011 -16.510 1.00 95.81 91 ALA A C 1
ATOM 733 O O . ALA A 1 91 ? 14.454 -8.793 -17.436 1.00 95.81 91 ALA A O 1
ATOM 734 N N . SER A 1 92 ? 15.699 -8.149 -15.681 1.00 91.00 92 SER A N 1
ATOM 735 C CA . SER A 1 92 ? 16.732 -9.194 -15.798 1.00 91.00 92 SER A CA 1
ATOM 736 C C . SER A 1 92 ? 16.697 -10.247 -14.688 1.00 91.00 92 SER A C 1
ATOM 738 O O . SER A 1 92 ? 17.571 -11.114 -14.648 1.00 91.00 92 SER A O 1
ATOM 740 N N . VAL A 1 93 ? 15.713 -10.160 -13.790 1.00 85.00 93 VAL A N 1
ATOM 741 C CA . VAL A 1 93 ? 15.537 -11.067 -12.646 1.00 85.00 93 VAL A CA 1
ATOM 742 C C . VAL A 1 93 ? 14.616 -12.223 -13.030 1.00 85.00 93 VAL A C 1
ATOM 744 O O . VAL A 1 93 ? 14.943 -13.377 -12.676 1.00 85.00 93 VAL A O 1
#

InterPro domains:
  IPR002946 Intracellular chloride channel [PR01263] (20-28)
  IPR002946 Intracellular chloride channel [PR01263] (30-41)
  IPR036282 Glutathione S-transferase, C-terminal domain superfamily [SSF47616] (2-92)

Sequence (93 aa):
LNTPLPEEIDQDSVEDITVSKRKFLDGDHLTLADCNLLPKLHIIKIAAKKYRDFEIPADMTGVWRYLNNAYACDEFSHTCPADEEIEHTYASV

Foldseek 3Di:
DQAADPVRDDPPDPDDRRGHPAQADPGVDDDPVCVVVVQVVVLCQLQCCVPPVDHDDPVVVVVVSNNVSQCVDCVRVVPHDDSVVSNVVNVVD